Protein AF-A0AAU7D117-F1 (afdb_monomer)

Mean predicted aligned error: 8.56 Å

InterPro domains:
  IPR012495 TadE-like domain [PF07811] (12-53)

Solvent-accessible surface area (backbone atoms only — not comparable to full-atom values): 9368 Å² total; per-residue (Å²): 139,89,79,87,88,93,85,89,71,72,84,60,52,62,57,55,51,49,65,56,46,52,61,56,52,52,51,52,51,53,53,50,52,44,52,51,50,54,53,50,52,56,51,29,43,49,51,12,24,47,54,24,34,63,50,51,47,43,29,59,87,39,98,85,35,93,50,52,49,48,54,70,58,35,40,52,50,25,39,66,47,36,80,50,87,71,31,85,74,40,50,64,40,39,14,25,69,65,72,32,56,54,88,92,71,53,31,19,33,42,82,46,89,88,61,77,38,56,80,44,93,62,52,81,60,32,29,27,27,26,20,38,39,36,40,72,64,76,60,92,66,86,68,70,90,77,80,67,94,73,55,65,48,76,42,68,33,74,43,78,22,74,116

pLDDT: mean 85.32, std 10.42, range [43.59, 95.5]

Foldseek 3Di:
DDDDDPDDDPPCPVVVVCVVVVVVVVVVVLVVQLVVLLVLQQVQLQVLQVVLQVQQQCACVHPPDVGGDAQVVSVVSSLVSSPDPPSVVKDKKKFHCNVNAPPVQCEGDIPDPPDGFDGDPPPPQKYKIKMKIKDFDDGPDDDDPPPDPGRIDIDMDIDIHGD

Radius of gyration: 26.87 Å; Cα contacts (8 Å, |Δi|>4): 255; chains: 1; bounding box: 66×28×96 Å

Nearest PDB structures (foldseek):
  8vz8-assembly1_D  TM=5.134E-01  e=5.3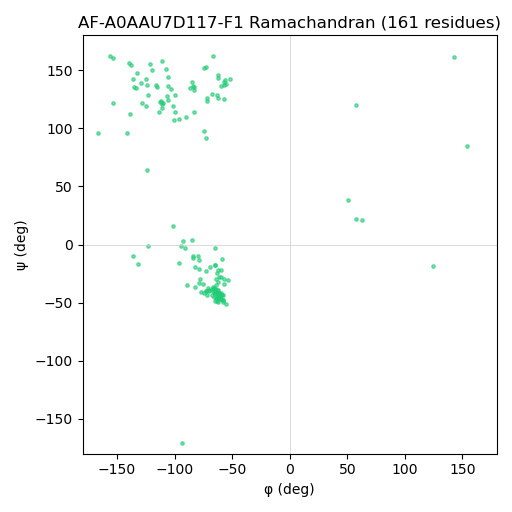44E+00  Mus musculus
  5vly-assembly1_A  TM=3.942E-01  e=7.364E+00  Qubevirus durum
  5vly-assembly1_C  TM=4.269E-01  e=9.518E+00  Qubevirus durum
  6yfj-assembly1_AA  TM=3.643E-01  e=8.927E+00  Leviviridae sp.

Secondary structure (DSSP, 8-state):
---------TTTHHHHHHHHHHHHHHHHHHHHHHHHHHHHHHHHHHHHHHHHHHHHT--TTSTT-SSPPPHHHHHHHHHHHH-STTGGG-EEEEE-TTT---TTT-PPPBSSSSS-PPPPTTTTTEEEEEEEEEEE---SS-PPTTS-S--EEEEEEEEEEE-

Sequence (163 aa):
MGRSRFWRQDEGQSLIEVALFVPLFTLLIIYAVDFGFFFLAATTLTTAARNAASFAIQGVKSPSLAAEPAASLVQSLAIASIGLPNASSAKVQVCSNSVGTPSASNIAQCTSSTYTAGTDPESPIFQLNRVDIVYTVTPPIPLPAGVFPNLTFHRYVEMRAIQ

Structure (mmCIF, N/CA/C/O backbone):
data_AF-A0AAU7D117-F1
#
_entry.id   AF-A0AAU7D117-F1
#
loop_
_atom_site.group_PDB
_atom_site.id
_atom_site.type_symbol
_atom_site.label_atom_id
_atom_site.label_alt_id
_atom_site.label_comp_id
_atom_site.label_asym_id
_atom_site.label_entity_id
_atom_site.label_seq_id
_atom_site.pdbx_PDB_ins_code
_atom_site.Cartn_x
_atom_site.Cartn_y
_atom_site.Cartn_z
_atom_site.occupancy
_atom_site.B_iso_or_equiv
_atom_site.auth_seq_id
_atom_site.auth_comp_id
_atom_site.auth_asym_id
_atom_site.auth_atom_id
_atom_site.pdbx_PDB_model_num
ATOM 1 N N . MET A 1 1 ? -40.302 -17.270 69.652 1.00 44.34 1 MET A N 1
ATOM 2 C CA . MET A 1 1 ? -40.679 -17.519 68.241 1.00 44.34 1 MET A CA 1
ATOM 3 C C . MET A 1 1 ? -40.483 -16.230 67.448 1.00 44.34 1 MET A C 1
ATOM 5 O O . MET A 1 1 ? -41.389 -15.414 67.397 1.00 44.34 1 MET A O 1
ATOM 9 N N . GLY A 1 2 ? -39.283 -15.994 66.909 1.00 43.59 2 GLY A N 1
ATOM 10 C CA . GLY A 1 2 ? -38.990 -14.830 66.062 1.00 43.59 2 GLY A CA 1
ATOM 11 C C . GLY A 1 2 ? -39.004 -15.259 64.602 1.00 43.59 2 GLY A C 1
ATOM 12 O O . GLY A 1 2 ? -38.117 -15.994 64.177 1.00 43.59 2 GLY A O 1
ATOM 13 N N . ARG A 1 3 ? -40.045 -14.876 63.859 1.00 64.62 3 ARG A N 1
ATOM 14 C CA . ARG A 1 3 ? -40.247 -15.282 62.467 1.00 64.62 3 ARG A CA 1
ATOM 15 C C . ARG A 1 3 ? -39.938 -14.108 61.537 1.00 64.62 3 ARG A C 1
ATOM 17 O O . ARG A 1 3 ? -40.559 -13.059 61.643 1.00 64.62 3 ARG A O 1
ATOM 24 N N . SER A 1 4 ? -39.015 -14.375 60.612 1.00 68.88 4 SER A N 1
ATOM 25 C CA . SER A 1 4 ? -38.905 -13.837 59.249 1.00 68.88 4 SER A CA 1
ATOM 26 C C . SER A 1 4 ? -38.800 -12.322 59.036 1.00 68.88 4 SER A C 1
ATOM 28 O O . SER A 1 4 ? -39.779 -11.600 59.194 1.00 68.88 4 SER A O 1
ATOM 30 N N . ARG A 1 5 ? -37.686 -11.903 58.421 1.00 57.19 5 ARG A N 1
ATOM 31 C CA . ARG A 1 5 ? -37.696 -11.203 57.119 1.00 57.19 5 ARG A CA 1
ATOM 32 C C . ARG A 1 5 ? -36.280 -11.151 56.536 1.00 57.19 5 ARG A C 1
ATOM 34 O O . ARG A 1 5 ? -35.493 -10.280 56.869 1.00 57.19 5 ARG A O 1
ATOM 41 N N . PHE A 1 6 ? -35.986 -12.103 55.655 1.00 57.72 6 PHE A N 1
ATOM 42 C CA . PHE A 1 6 ? -34.805 -12.103 54.788 1.00 57.72 6 PHE A CA 1
ATOM 43 C C . PHE A 1 6 ? -35.298 -12.215 53.340 1.00 57.72 6 PHE A C 1
ATOM 45 O O . PHE A 1 6 ? -35.175 -13.251 52.707 1.00 57.72 6 PHE A O 1
ATOM 52 N N . TRP A 1 7 ? -36.032 -11.204 52.877 1.00 65.94 7 TRP A N 1
ATOM 53 C CA . TRP A 1 7 ? -36.618 -11.173 51.534 1.00 65.94 7 TRP A CA 1
ATOM 54 C C . TRP A 1 7 ? -36.509 -9.748 50.996 1.00 65.94 7 TRP A C 1
ATOM 56 O O . TRP A 1 7 ? -37.334 -8.907 51.352 1.00 65.94 7 TRP A O 1
ATOM 66 N N . ARG A 1 8 ? -35.448 -9.502 50.213 1.00 60.41 8 ARG A N 1
ATOM 67 C CA . ARG A 1 8 ? -35.286 -8.505 49.128 1.00 60.41 8 ARG A CA 1
ATOM 68 C C . ARG A 1 8 ? -33.811 -8.141 48.954 1.00 60.41 8 ARG A C 1
ATOM 70 O O . ARG A 1 8 ? -33.358 -7.150 49.518 1.00 60.41 8 ARG A O 1
ATOM 77 N N . GLN A 1 9 ? -33.074 -8.932 48.174 1.00 58.12 9 GLN A N 1
ATOM 78 C CA . GLN A 1 9 ? -31.761 -8.522 47.648 1.00 58.12 9 GLN A CA 1
ATOM 79 C C . GLN A 1 9 ? -31.540 -8.871 46.162 1.00 58.12 9 GLN A C 1
ATOM 81 O O . GLN A 1 9 ? -30.633 -8.309 45.560 1.00 58.12 9 GLN A O 1
ATOM 86 N N . ASP A 1 10 ? -32.404 -9.665 45.519 1.00 61.66 10 ASP A N 1
ATOM 87 C CA . ASP A 1 10 ? -32.156 -10.120 44.137 1.00 61.66 10 ASP A CA 1
ATOM 88 C C . ASP A 1 10 ? -32.549 -9.114 43.031 1.00 61.66 10 ASP A C 1
ATOM 90 O O . ASP A 1 10 ? -32.044 -9.194 41.914 1.00 61.66 10 ASP A O 1
ATOM 94 N N . GLU A 1 11 ? -33.405 -8.120 43.309 1.00 64.88 11 GLU A N 1
ATOM 95 C CA . GLU A 1 11 ? -33.929 -7.199 42.274 1.00 64.88 11 GLU A CA 1
ATOM 96 C C . GLU A 1 11 ? -32.884 -6.174 41.763 1.00 64.88 11 GLU A C 1
ATOM 98 O O . GLU A 1 11 ? -33.010 -5.671 40.649 1.00 64.88 11 GLU A O 1
ATOM 103 N N . GLY A 1 12 ? -31.837 -5.865 42.542 1.00 65.88 12 GLY A N 1
ATOM 104 C CA . GLY A 1 12 ? -30.802 -4.876 42.180 1.00 65.88 12 GLY A CA 1
ATOM 105 C C . GLY A 1 12 ? -29.535 -5.465 41.550 1.00 65.88 12 G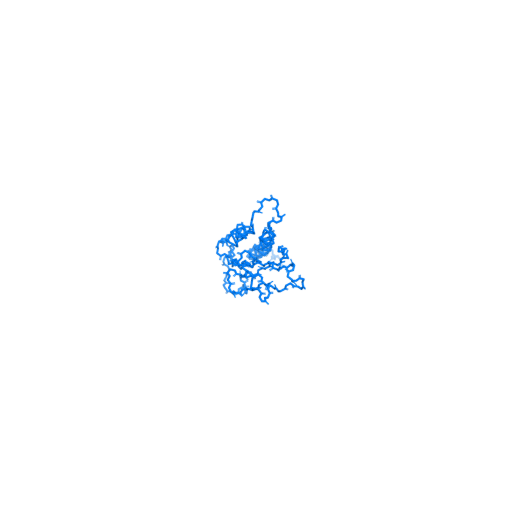LY A C 1
ATOM 106 O O . GLY A 1 12 ? -28.757 -4.741 40.926 1.00 65.88 12 GLY A O 1
ATOM 107 N N . GLN A 1 13 ? -29.331 -6.777 41.687 1.00 78.56 13 GLN A N 1
ATOM 108 C CA . GLN A 1 13 ? -28.128 -7.460 41.211 1.00 78.56 13 GLN A CA 1
ATOM 109 C C . GLN A 1 13 ? -28.076 -7.513 39.676 1.00 78.56 13 GLN A C 1
ATOM 111 O O . GLN A 1 13 ? -27.031 -7.252 39.086 1.00 78.56 13 GLN A O 1
ATOM 116 N N . SER A 1 14 ? -29.216 -7.749 39.021 1.00 82.31 14 SER A N 1
ATOM 117 C CA . SER A 1 14 ? -29.297 -7.777 37.552 1.00 82.31 14 SER A CA 1
ATOM 118 C C . SER A 1 14 ? -28.977 -6.414 36.920 1.00 82.31 14 SER A C 1
ATOM 120 O O . SER A 1 14 ? -28.329 -6.340 35.878 1.00 82.31 14 SER A O 1
ATOM 122 N N . LEU A 1 15 ? -29.363 -5.318 37.581 1.00 86.62 15 LEU A N 1
ATOM 123 C CA . LEU A 1 15 ? -29.132 -3.960 37.084 1.00 86.62 15 LEU A CA 1
ATOM 124 C C . LEU A 1 15 ? -27.645 -3.581 37.157 1.00 86.62 15 LEU A C 1
ATOM 126 O O . LEU A 1 15 ? -27.124 -2.947 36.240 1.00 86.62 15 LEU A O 1
ATOM 130 N N . ILE A 1 16 ? -26.946 -4.013 38.213 1.00 89.75 16 ILE A N 1
ATOM 131 C CA . ILE A 1 16 ? -25.515 -3.733 38.385 1.00 89.75 16 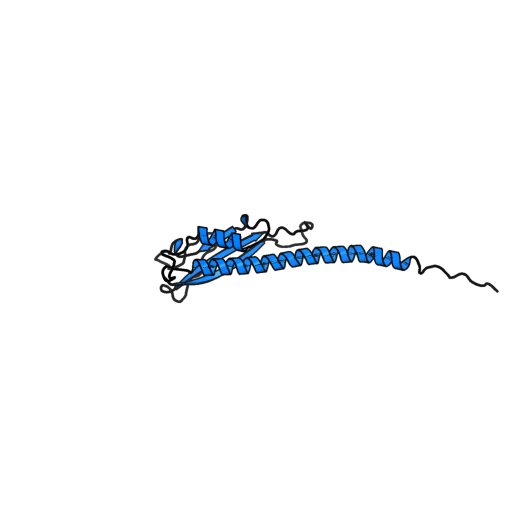ILE A CA 1
ATOM 132 C C . ILE A 1 16 ? -24.645 -4.589 37.461 1.00 89.75 16 ILE A C 1
ATOM 134 O O . ILE A 1 16 ? -23.636 -4.109 36.948 1.00 89.75 16 ILE A O 1
ATOM 138 N N . GLU A 1 17 ? -25.062 -5.827 37.194 1.00 89.25 17 GLU A N 1
ATOM 139 C CA . GLU A 1 17 ? -24.394 -6.716 36.245 1.00 89.25 17 GLU A CA 1
ATOM 140 C C . GLU A 1 17 ? -24.453 -6.136 34.825 1.00 89.25 17 GLU A C 1
ATOM 142 O O . GLU A 1 17 ? -23.417 -5.969 34.178 1.00 89.25 17 GLU A O 1
ATOM 147 N N . VAL A 1 18 ? -25.635 -5.705 34.371 1.00 91.94 18 VAL A N 1
ATOM 148 C CA . VAL A 1 18 ? -25.786 -5.043 33.063 1.00 91.94 18 VAL A CA 1
ATOM 149 C C . VAL A 1 18 ? -25.008 -3.723 33.015 1.00 91.94 18 VAL A C 1
ATOM 151 O O . VAL A 1 18 ? -24.338 -3.448 32.019 1.00 91.94 18 VAL A O 1
ATOM 154 N N . ALA A 1 19 ? -25.026 -2.929 34.091 1.00 91.25 19 ALA A N 1
ATOM 155 C CA . ALA A 1 19 ? -24.297 -1.661 34.152 1.00 91.25 19 ALA A CA 1
ATOM 156 C C . ALA A 1 19 ? -22.771 -1.824 34.012 1.00 91.25 19 ALA A C 1
ATOM 158 O O . ALA A 1 19 ? -22.113 -0.914 33.511 1.00 91.25 19 ALA A O 1
ATOM 159 N N . LEU A 1 20 ? -22.209 -2.972 34.411 1.00 91.69 20 LEU A N 1
ATOM 160 C CA . LEU A 1 20 ? -20.785 -3.283 34.247 1.00 91.69 20 LEU A CA 1
ATOM 161 C C . LEU A 1 20 ? -20.472 -3.966 32.908 1.00 91.69 20 LEU A C 1
ATOM 163 O O . LEU A 1 20 ? -19.427 -3.693 32.313 1.00 91.69 20 LEU A O 1
ATOM 167 N N . PHE A 1 21 ? -21.369 -4.811 32.395 1.00 95.50 21 PHE A N 1
ATOM 168 C CA . PHE A 1 21 ? -21.157 -5.494 31.116 1.00 95.50 21 PHE A CA 1
ATOM 169 C C . PHE A 1 21 ? -21.299 -4.570 29.907 1.00 95.50 21 PHE A C 1
ATOM 171 O O . PHE A 1 21 ? -20.506 -4.676 28.973 1.00 95.50 21 PHE A O 1
ATOM 178 N N . VAL A 1 22 ? -22.264 -3.648 29.909 1.00 94.81 22 VAL A N 1
ATOM 179 C CA . VAL A 1 22 ? -22.489 -2.721 28.786 1.00 94.81 22 VAL A CA 1
ATOM 180 C C . VAL A 1 22 ? -21.233 -1.914 28.414 1.00 94.81 22 VAL A C 1
ATOM 182 O O . VAL A 1 22 ? -20.866 -1.937 27.235 1.00 94.81 22 VAL A O 1
ATOM 185 N N . PRO A 1 23 ? -20.519 -1.238 29.339 1.00 91.50 23 PRO A N 1
ATOM 186 C CA . PRO A 1 23 ? -19.313 -0.495 28.974 1.00 91.50 23 PRO A CA 1
ATOM 187 C C . PRO A 1 23 ? -18.178 -1.415 28.502 1.00 91.50 23 PRO A C 1
ATOM 189 O O . PRO A 1 23 ? -17.487 -1.073 27.542 1.00 91.50 23 PRO A O 1
ATOM 192 N N . LEU A 1 24 ? -18.018 -2.601 29.104 1.00 92.69 24 LEU A N 1
ATOM 193 C CA . LEU A 1 24 ? -17.012 -3.586 28.691 1.00 92.69 24 LEU A CA 1
ATOM 194 C C . LEU A 1 24 ? -17.258 -4.077 27.253 1.00 92.69 24 LEU A C 1
ATOM 196 O O . LEU A 1 24 ? -16.347 -4.063 26.424 1.00 92.69 24 LEU A O 1
ATOM 200 N N . PHE A 1 25 ? -18.494 -4.472 26.942 1.00 94.94 25 PHE A N 1
ATOM 201 C CA . PHE A 1 25 ? -18.877 -4.912 25.600 1.00 94.94 25 PHE A CA 1
ATOM 202 C C . PHE A 1 25 ? -18.767 -3.783 24.577 1.00 94.94 25 PHE A C 1
ATOM 204 O O . PHE A 1 25 ? -18.306 -4.019 23.463 1.00 94.94 25 PHE A O 1
ATOM 211 N N . THR A 1 26 ? -19.131 -2.555 24.951 1.00 91.06 26 THR A N 1
ATOM 212 C CA . THR A 1 26 ? -19.010 -1.392 24.060 1.00 91.06 26 THR A CA 1
ATOM 213 C C . THR A 1 26 ? -17.553 -1.150 23.671 1.00 91.06 26 THR A C 1
ATOM 215 O O . THR A 1 26 ? -17.259 -0.975 22.489 1.00 91.06 26 THR A O 1
ATOM 218 N N . LEU A 1 27 ? -16.627 -1.210 24.634 1.00 89.56 27 LEU A N 1
ATOM 219 C CA . LEU A 1 27 ? -15.194 -1.113 24.349 1.00 89.56 27 LEU A CA 1
ATOM 220 C C . LEU A 1 27 ? -14.736 -2.232 23.411 1.00 89.56 27 LEU A C 1
ATOM 222 O O . LEU A 1 27 ? -14.074 -1.952 22.415 1.00 89.56 27 LEU A O 1
ATOM 226 N N . LEU A 1 28 ? -15.127 -3.480 23.678 1.00 90.38 28 LEU A N 1
ATOM 227 C CA . LEU A 1 28 ? -14.756 -4.621 22.837 1.00 90.38 28 LEU A CA 1
ATOM 228 C C . LEU A 1 28 ? -15.229 -4.431 21.387 1.00 90.38 28 LEU A C 1
ATOM 230 O O . LEU A 1 28 ? -14.453 -4.650 20.459 1.00 90.38 28 LEU A O 1
ATOM 234 N N . ILE A 1 29 ? -16.461 -3.958 21.185 1.00 92.50 29 ILE A N 1
ATOM 235 C CA . ILE A 1 29 ? -17.008 -3.685 19.849 1.00 92.50 29 ILE A CA 1
ATOM 236 C C . ILE A 1 29 ? -16.205 -2.591 19.134 1.00 92.50 29 ILE A C 1
ATOM 238 O O . ILE A 1 29 ? -15.862 -2.768 17.968 1.00 92.50 29 ILE A O 1
ATOM 242 N N . ILE A 1 30 ? -15.857 -1.496 19.819 1.00 89.69 30 ILE A N 1
ATOM 243 C CA . ILE A 1 30 ? -15.032 -0.415 19.250 1.00 89.69 30 ILE A CA 1
ATOM 244 C C . ILE A 1 30 ? -13.677 -0.963 18.779 1.00 89.69 30 ILE A C 1
ATOM 246 O O . ILE A 1 30 ? -13.290 -0.758 17.629 1.00 89.69 30 ILE A O 1
ATOM 250 N N . TYR A 1 31 ? -13.006 -1.748 19.625 1.00 86.75 31 TYR A N 1
ATOM 251 C CA . TYR A 1 31 ? -11.740 -2.395 19.274 1.00 86.75 31 TYR A CA 1
ATOM 252 C C . TYR A 1 31 ? -11.875 -3.378 18.106 1.00 86.75 31 TYR A C 1
ATOM 254 O O . TYR A 1 31 ? -10.992 -3.443 17.248 1.00 86.75 31 TYR A O 1
ATOM 262 N N . ALA A 1 32 ? -12.969 -4.139 18.052 1.00 90.44 32 ALA A N 1
ATOM 263 C CA . ALA A 1 32 ? -13.228 -5.077 16.965 1.00 90.44 32 ALA A CA 1
ATOM 264 C C . ALA A 1 32 ? -13.432 -4.356 15.622 1.00 90.44 32 ALA A C 1
ATOM 266 O O . ALA A 1 32 ? -12.941 -4.834 14.597 1.00 90.44 32 ALA A O 1
ATOM 267 N N . VAL A 1 33 ? -14.106 -3.200 15.620 1.00 91.69 33 VAL A N 1
ATOM 268 C CA . VAL A 1 33 ? -14.293 -2.370 14.419 1.00 91.69 33 VAL A CA 1
ATOM 269 C C . VAL A 1 33 ? -12.956 -1.834 13.914 1.00 91.69 33 VAL A C 1
ATOM 271 O O . VAL A 1 33 ? -12.655 -1.990 12.728 1.00 91.69 33 VAL A O 1
ATOM 274 N N . ASP A 1 34 ? -12.128 -1.268 14.795 1.00 88.06 34 ASP A N 1
ATOM 275 C CA . ASP A 1 34 ? -10.808 -0.761 14.406 1.00 88.06 34 ASP A CA 1
ATOM 276 C C . ASP A 1 34 ? -9.921 -1.895 13.876 1.00 88.06 34 ASP A C 1
ATOM 278 O O . ASP A 1 34 ? -9.318 -1.766 12.809 1.00 88.06 34 ASP A O 1
ATOM 282 N N . PHE A 1 35 ? -9.898 -3.047 14.555 1.00 87.12 35 PHE A N 1
ATOM 283 C CA . PHE A 1 35 ? -9.163 -4.228 14.096 1.00 87.12 35 PHE A CA 1
ATOM 284 C C . PHE A 1 35 ? -9.629 -4.710 12.714 1.00 87.12 35 PHE A C 1
ATOM 286 O O . PHE A 1 35 ? -8.801 -4.998 11.844 1.00 87.12 35 PHE A O 1
ATOM 293 N N . GLY A 1 36 ? -10.943 -4.747 12.480 1.00 90.81 36 GLY A N 1
ATOM 294 C CA . GLY A 1 36 ? -11.513 -5.070 11.174 1.00 90.81 36 GLY A CA 1
ATOM 295 C C . GLY A 1 36 ? -11.063 -4.091 10.088 1.00 90.81 36 GLY A C 1
ATOM 296 O O . GLY A 1 36 ? -10.680 -4.515 8.996 1.00 90.81 36 GLY A O 1
ATOM 297 N N . PHE A 1 37 ? -11.027 -2.792 10.397 1.00 90.50 37 PHE A N 1
ATOM 298 C CA . PHE A 1 37 ? -10.540 -1.767 9.474 1.00 90.50 37 PHE A CA 1
ATOM 299 C C . PHE A 1 37 ? -9.046 -1.924 9.161 1.00 90.50 37 PHE A C 1
ATOM 301 O O . PHE A 1 37 ? -8.652 -1.826 7.999 1.00 90.50 37 PHE A O 1
ATOM 308 N N . PHE A 1 38 ? -8.212 -2.236 10.157 1.00 88.88 38 PHE A N 1
ATOM 309 C CA . PHE A 1 38 ? -6.788 -2.522 9.941 1.00 88.88 38 PHE A CA 1
ATOM 310 C C . PHE A 1 38 ? -6.568 -3.728 9.028 1.00 88.88 38 PHE A C 1
ATOM 312 O O . PHE A 1 38 ? -5.725 -3.682 8.128 1.00 88.88 38 PHE A O 1
ATOM 319 N N . PHE A 1 39 ? -7.330 -4.804 9.234 1.00 90.94 39 PHE A N 1
ATOM 320 C CA . PHE A 1 39 ? -7.258 -5.983 8.377 1.00 90.94 39 PHE A CA 1
ATOM 321 C C . PHE A 1 39 ? -7.685 -5.660 6.939 1.00 90.94 39 PHE A C 1
ATOM 323 O O . PHE A 1 39 ? -6.997 -6.030 5.981 1.00 90.94 39 PHE A O 1
ATOM 330 N N . LEU A 1 40 ? -8.778 -4.909 6.781 1.00 92.44 40 LEU A N 1
ATOM 331 C CA . LEU A 1 40 ? -9.230 -4.433 5.477 1.00 92.44 40 LEU A CA 1
ATOM 332 C C . LEU A 1 40 ? -8.134 -3.599 4.800 1.00 92.44 40 LEU A C 1
ATOM 334 O O . LEU A 1 40 ? -7.768 -3.898 3.668 1.00 92.44 40 LEU A O 1
ATOM 338 N N . ALA A 1 41 ? -7.521 -2.647 5.506 1.00 92.06 41 ALA A N 1
ATOM 339 C CA . ALA A 1 41 ? -6.440 -1.839 4.952 1.00 92.06 41 ALA A CA 1
ATOM 340 C C . ALA A 1 41 ? -5.234 -2.683 4.500 1.00 92.06 41 ALA A C 1
ATOM 342 O O . ALA A 1 41 ? -4.698 -2.484 3.411 1.00 92.06 41 ALA A O 1
ATOM 343 N N . ALA A 1 42 ? -4.819 -3.676 5.289 1.00 91.56 42 ALA A N 1
ATOM 344 C CA . ALA A 1 42 ? -3.706 -4.548 4.918 1.00 91.56 42 ALA A CA 1
ATOM 345 C C . ALA A 1 42 ? -3.990 -5.374 3.645 1.00 91.56 42 ALA A C 1
ATOM 347 O O . ALA A 1 42 ? -3.093 -5.568 2.812 1.00 91.56 42 ALA A O 1
ATOM 348 N N . THR A 1 43 ? -5.224 -5.861 3.488 1.00 94.06 43 THR A N 1
ATOM 349 C CA . THR A 1 43 ? -5.628 -6.679 2.332 1.00 94.06 43 THR A CA 1
ATOM 350 C C . THR A 1 43 ? -5.807 -5.847 1.063 1.00 94.06 43 THR A C 1
ATOM 352 O O . THR A 1 43 ? -5.323 -6.256 -0.002 1.00 94.06 43 THR A O 1
ATOM 355 N N . THR A 1 44 ? -6.412 -4.658 1.157 1.00 95.06 44 THR A N 1
ATOM 356 C CA . THR A 1 44 ? -6.581 -3.774 -0.004 1.00 95.06 44 THR A CA 1
ATOM 357 C C . THR A 1 44 ? -5.246 -3.232 -0.498 1.00 95.06 44 THR A C 1
ATOM 359 O O . THR A 1 44 ? -5.014 -3.249 -1.702 1.00 95.06 44 THR A O 1
ATOM 362 N N . LEU A 1 45 ? -4.312 -2.871 0.391 1.00 94.44 45 LEU A N 1
ATOM 363 C CA . LEU A 1 45 ? -2.963 -2.438 -0.004 1.00 94.44 45 LEU A CA 1
ATOM 364 C C . LEU A 1 45 ? -2.188 -3.531 -0.748 1.00 94.44 45 LEU A C 1
ATOM 366 O O . LEU A 1 45 ? -1.531 -3.256 -1.750 1.00 94.44 45 LEU A O 1
ATOM 370 N N . THR A 1 46 ? -2.284 -4.780 -0.287 1.00 94.81 46 THR A N 1
ATOM 371 C CA . THR A 1 46 ? -1.622 -5.919 -0.946 1.00 94.81 46 THR A CA 1
ATOM 372 C C . THR A 1 46 ? -2.215 -6.170 -2.335 1.00 94.81 46 THR A C 1
ATOM 374 O O . THR A 1 46 ? -1.481 -6.394 -3.299 1.00 94.81 46 THR A O 1
ATOM 377 N N . THR A 1 47 ? -3.541 -6.087 -2.458 1.00 95.38 47 THR A N 1
ATOM 378 C CA . THR A 1 47 ? -4.245 -6.245 -3.739 1.00 95.38 47 THR A CA 1
ATOM 379 C C . THR A 1 47 ? -3.928 -5.092 -4.693 1.00 95.38 47 THR A C 1
ATOM 381 O O . THR A 1 47 ? -3.620 -5.331 -5.858 1.00 95.38 47 THR A O 1
ATOM 384 N N . ALA A 1 48 ? -3.917 -3.853 -4.197 1.00 95.50 48 ALA A N 1
ATOM 385 C CA . ALA A 1 48 ? -3.567 -2.662 -4.964 1.00 95.50 48 ALA A CA 1
ATOM 386 C C . ALA A 1 48 ? -2.133 -2.737 -5.505 1.00 95.50 48 ALA A C 1
ATOM 388 O O . ALA A 1 48 ? -1.924 -2.525 -6.699 1.00 95.50 48 ALA A O 1
ATOM 389 N N . ALA A 1 49 ? -1.162 -3.112 -4.663 1.00 95.06 49 ALA A N 1
ATOM 390 C CA . ALA A 1 49 ? 0.227 -3.298 -5.082 1.00 95.06 49 ALA A CA 1
ATOM 391 C C . ALA A 1 49 ? 0.353 -4.395 -6.149 1.00 95.06 49 ALA A C 1
ATOM 393 O O . ALA A 1 49 ? 1.050 -4.210 -7.144 1.00 95.06 49 ALA A O 1
ATOM 394 N N . ARG A 1 50 ? -0.366 -5.514 -5.989 1.00 94.81 50 ARG A N 1
ATOM 395 C CA . ARG A 1 50 ? -0.357 -6.616 -6.961 1.00 94.81 50 ARG A CA 1
ATOM 396 C C . ARG A 1 50 ? -0.958 -6.213 -8.306 1.00 94.81 50 ARG A C 1
ATOM 398 O O . ARG A 1 50 ? -0.368 -6.521 -9.338 1.00 94.81 50 ARG A O 1
ATOM 405 N N . ASN A 1 51 ? -2.094 -5.520 -8.298 1.00 94.31 51 ASN A N 1
ATOM 406 C CA . ASN A 1 51 ? -2.748 -5.044 -9.516 1.00 94.31 51 ASN A CA 1
ATOM 407 C C . ASN A 1 51 ? -1.866 -4.022 -10.241 1.00 94.31 51 ASN A C 1
ATOM 409 O O . ASN A 1 51 ? -1.639 -4.152 -11.443 1.00 94.31 51 ASN A O 1
ATOM 413 N N . ALA A 1 52 ? -1.298 -3.066 -9.505 1.00 94.12 52 ALA A N 1
ATOM 414 C CA . ALA A 1 52 ? -0.371 -2.085 -10.053 1.00 94.12 52 ALA A CA 1
ATOM 415 C C . ALA A 1 52 ? 0.888 -2.742 -10.636 1.00 94.12 52 ALA A C 1
ATOM 417 O O . ALA A 1 52 ? 1.263 -2.422 -11.758 1.00 94.12 52 ALA A O 1
ATOM 418 N N . ALA A 1 53 ? 1.495 -3.706 -9.937 1.00 93.19 53 ALA A N 1
ATOM 419 C CA . ALA A 1 53 ? 2.647 -4.448 -10.448 1.00 93.19 53 ALA A CA 1
ATOM 420 C C . ALA A 1 53 ? 2.293 -5.257 -11.707 1.00 93.19 53 ALA A C 1
ATOM 422 O O . ALA A 1 53 ? 3.036 -5.220 -12.682 1.00 93.19 53 ALA A O 1
ATOM 423 N N . SER A 1 54 ? 1.127 -5.913 -11.735 1.00 92.06 54 SER A N 1
ATOM 424 C CA . SER A 1 54 ? 0.666 -6.657 -12.916 1.00 92.06 54 SER A CA 1
ATOM 425 C C . SER A 1 54 ? 0.417 -5.761 -14.129 1.00 92.06 54 SER A C 1
ATOM 427 O O . SER A 1 54 ? 0.574 -6.202 -15.262 1.00 92.06 54 SER A O 1
ATOM 429 N N . PHE A 1 55 ? 0.041 -4.502 -13.900 1.00 90.88 55 PHE A N 1
ATOM 430 C CA . PHE A 1 55 ? -0.076 -3.505 -14.952 1.00 90.88 55 PHE A CA 1
ATOM 431 C C . PHE A 1 55 ? 1.299 -2.974 -15.365 1.00 90.88 55 PHE A C 1
ATOM 433 O O . PHE A 1 55 ? 1.568 -2.857 -16.551 1.00 90.88 55 PHE A O 1
ATOM 440 N N . ALA A 1 56 ? 2.200 -2.741 -14.409 1.00 90.38 56 ALA A N 1
ATOM 441 C CA . ALA A 1 56 ? 3.553 -2.242 -14.652 1.00 90.38 56 ALA A CA 1
ATOM 442 C C . ALA A 1 56 ? 4.428 -3.176 -15.502 1.00 90.38 56 ALA A C 1
ATOM 444 O O . ALA A 1 56 ? 5.415 -2.715 -16.061 1.00 90.38 56 ALA A O 1
ATOM 445 N N . ILE A 1 57 ? 4.117 -4.475 -15.565 1.00 89.06 57 ILE A N 1
ATOM 446 C CA . ILE A 1 57 ? 4.828 -5.447 -16.414 1.00 89.06 57 ILE A CA 1
ATOM 447 C C . ILE A 1 57 ? 4.211 -5.605 -17.813 1.00 89.06 57 ILE A C 1
ATOM 449 O O . ILE A 1 57 ? 4.700 -6.409 -18.608 1.00 89.06 57 ILE A O 1
ATOM 453 N N . GLN A 1 58 ? 3.099 -4.921 -18.110 1.00 87.44 58 GLN A N 1
ATOM 454 C CA . GLN A 1 58 ? 2.457 -5.020 -19.420 1.00 87.44 58 GLN A CA 1
ATOM 455 C C . GLN A 1 58 ? 3.274 -4.250 -20.437 1.00 87.44 58 GLN A C 1
ATOM 457 O O . GLN A 1 58 ? 3.136 -3.042 -20.561 1.00 87.44 58 GLN A O 1
ATOM 462 N N . GLY A 1 59 ? 4.103 -4.966 -21.178 1.00 78.19 59 GLY A N 1
ATOM 463 C CA . GLY A 1 59 ? 4.988 -4.323 -22.125 1.00 78.19 59 GLY A CA 1
ATOM 464 C C . GLY A 1 59 ? 4.470 -4.218 -23.544 1.00 78.19 59 GLY A C 1
ATOM 465 O O . GLY A 1 59 ? 3.337 -4.602 -23.847 1.00 78.19 59 GLY A O 1
ATOM 466 N N . VAL A 1 60 ? 5.363 -3.805 -24.446 1.00 74.56 60 VAL A N 1
ATOM 467 C CA . VAL A 1 60 ? 5.137 -3.753 -25.910 1.00 74.56 60 VAL A CA 1
ATOM 468 C C . VAL A 1 60 ? 4.786 -5.108 -26.540 1.00 74.56 60 VAL A C 1
ATOM 470 O O . VAL A 1 60 ? 4.373 -5.187 -27.695 1.00 74.56 60 VAL A O 1
ATOM 473 N N . LYS A 1 61 ? 4.963 -6.204 -25.795 1.00 73.12 61 LYS A N 1
ATOM 474 C CA . LYS A 1 61 ? 4.521 -7.552 -26.182 1.00 73.12 61 LYS A CA 1
ATOM 475 C C . LYS A 1 61 ? 3.023 -7.781 -25.942 1.00 73.12 61 LYS A C 1
ATOM 477 O O . LYS A 1 61 ? 2.488 -8.791 -26.395 1.00 73.12 61 LYS A O 1
ATOM 482 N N . SER A 1 62 ? 2.344 -6.861 -25.258 1.00 78.38 62 SER A N 1
ATOM 483 C CA . SER A 1 62 ? 0.893 -6.876 -25.071 1.00 78.38 62 SER A CA 1
ATOM 484 C C . SER A 1 62 ? 0.210 -6.254 -26.298 1.00 78.38 62 SER A C 1
ATOM 486 O O . SER A 1 62 ? 0.603 -5.167 -26.717 1.00 78.38 62 SER A O 1
ATOM 488 N N . PRO A 1 63 ? -0.842 -6.872 -26.866 1.00 70.31 63 PRO A N 1
ATOM 489 C CA . PRO A 1 63 ? -1.398 -6.507 -28.178 1.00 70.31 63 PRO A CA 1
ATOM 490 C C . PRO A 1 63 ? -2.037 -5.106 -28.275 1.00 70.31 63 PRO A C 1
ATOM 492 O O . PRO A 1 63 ? -2.462 -4.714 -29.357 1.00 70.31 63 PRO A O 1
ATOM 495 N N . SER A 1 64 ? -2.110 -4.343 -27.181 1.00 75.25 64 SER A N 1
ATOM 496 C CA . SER A 1 64 ? -2.707 -3.002 -27.134 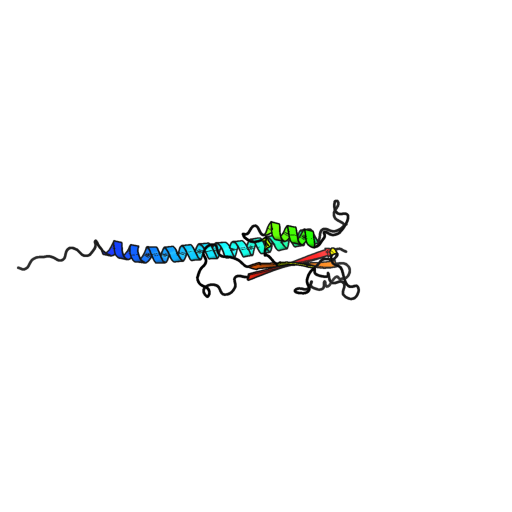1.00 75.25 64 SER A CA 1
ATOM 497 C C . SER A 1 64 ? -1.770 -1.897 -26.635 1.00 75.25 64 SER A C 1
ATOM 499 O O . SER A 1 64 ? -2.199 -0.745 -26.581 1.00 75.25 64 SER A O 1
ATOM 501 N N . LEU A 1 65 ? -0.523 -2.206 -26.253 1.00 75.56 65 LEU A N 1
ATOM 502 C CA . LEU A 1 65 ? 0.417 -1.214 -25.722 1.00 75.56 65 LEU A CA 1
ATOM 503 C C . LEU A 1 65 ? 1.588 -1.003 -26.687 1.00 75.56 65 LEU A C 1
ATOM 505 O O . LEU A 1 65 ? 2.312 -1.931 -27.025 1.00 75.56 65 LEU A O 1
ATOM 509 N N . ALA A 1 66 ? 1.784 0.248 -27.112 1.00 78.50 66 ALA A N 1
ATOM 510 C CA . ALA A 1 66 ? 2.909 0.655 -27.959 1.00 78.50 66 ALA A CA 1
ATOM 511 C C . ALA A 1 66 ? 4.192 0.962 -27.160 1.00 78.50 66 ALA A C 1
ATOM 513 O O . ALA A 1 66 ? 5.257 1.124 -27.749 1.00 78.50 66 ALA A O 1
ATOM 514 N N . ALA A 1 67 ? 4.088 1.064 -25.832 1.00 82.12 67 ALA A N 1
ATOM 515 C CA . ALA A 1 67 ? 5.182 1.340 -24.905 1.00 82.12 67 ALA A CA 1
ATOM 516 C C . ALA A 1 67 ? 4.862 0.758 -23.519 1.00 82.12 67 ALA A C 1
ATOM 518 O O . ALA A 1 67 ? 3.690 0.536 -23.203 1.00 82.12 67 ALA A O 1
ATOM 519 N N . GLU A 1 68 ? 5.891 0.563 -22.692 1.00 85.56 68 GLU A N 1
ATOM 520 C CA . GLU A 1 68 ? 5.717 0.233 -21.273 1.00 85.56 68 GLU A CA 1
ATOM 521 C C . GLU A 1 68 ? 4.867 1.306 -20.560 1.00 85.56 68 GLU A C 1
ATOM 523 O O . GLU A 1 68 ? 5.025 2.503 -20.833 1.00 85.56 68 GLU A O 1
ATOM 528 N N . PRO A 1 69 ? 3.976 0.922 -19.631 1.00 88.88 69 PRO A N 1
ATOM 529 C CA . PRO A 1 69 ? 3.137 1.860 -18.912 1.00 88.88 69 PRO A CA 1
ATOM 530 C C . PRO A 1 69 ? 3.980 2.813 -18.072 1.00 88.88 69 PRO A C 1
ATOM 532 O O . PRO A 1 69 ? 4.813 2.412 -17.258 1.00 88.88 69 PRO A O 1
ATOM 535 N N . ALA A 1 70 ? 3.707 4.106 -18.250 1.00 90.75 70 ALA A N 1
ATOM 536 C CA . ALA A 1 70 ? 4.369 5.160 -17.505 1.00 90.75 70 ALA A CA 1
ATOM 537 C C . ALA A 1 70 ? 4.187 4.959 -15.994 1.00 90.75 70 ALA A C 1
ATOM 539 O O . ALA A 1 70 ? 3.079 4.706 -15.510 1.00 90.75 70 ALA A O 1
ATOM 540 N N . ALA A 1 71 ? 5.259 5.160 -15.229 1.00 91.38 71 ALA A N 1
ATOM 541 C CA . ALA A 1 71 ? 5.242 4.990 -13.777 1.00 91.38 71 ALA A CA 1
ATOM 542 C C . ALA A 1 71 ? 4.181 5.856 -13.063 1.00 91.38 71 ALA A C 1
ATOM 544 O O . ALA A 1 71 ? 3.637 5.445 -12.039 1.00 91.38 71 ALA A O 1
ATOM 545 N N . SER A 1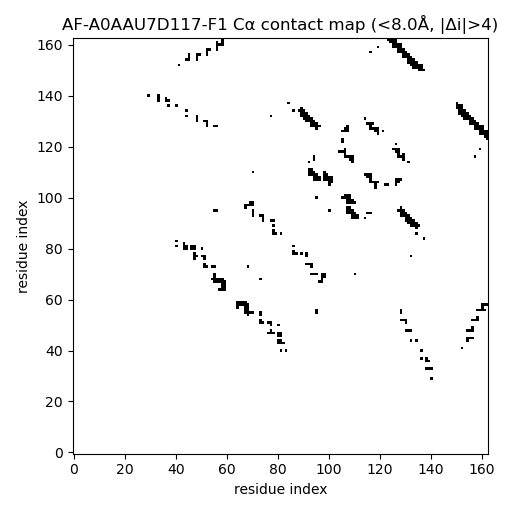 72 ? 3.832 7.024 -13.618 1.00 92.19 72 SER A N 1
ATOM 546 C CA . SER A 1 72 ? 2.754 7.887 -13.111 1.00 92.19 72 SER A CA 1
ATOM 547 C C . SER A 1 72 ? 1.363 7.256 -13.247 1.00 92.19 72 SER A C 1
ATOM 549 O O . SER A 1 72 ? 0.529 7.415 -12.356 1.00 92.19 72 SER A O 1
ATOM 551 N N . LEU A 1 73 ? 1.117 6.508 -14.327 1.00 92.81 73 LEU A N 1
ATOM 552 C CA . LEU A 1 73 ? -0.137 5.788 -14.551 1.00 92.81 73 LEU A CA 1
A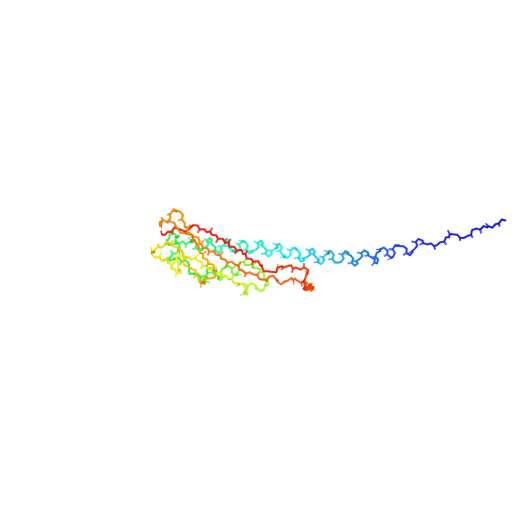TOM 553 C C . LEU A 1 73 ? -0.242 4.565 -13.631 1.00 92.81 73 LEU A C 1
ATOM 555 O O . LEU A 1 73 ? -1.298 4.302 -13.062 1.00 92.81 73 LEU A O 1
ATOM 559 N N . VAL A 1 74 ? 0.866 3.849 -13.428 1.00 93.44 74 VAL A N 1
ATOM 560 C CA . VAL A 1 74 ? 0.938 2.754 -12.446 1.00 93.44 74 VAL A CA 1
ATOM 561 C C . VAL A 1 74 ? 0.661 3.284 -11.035 1.00 93.44 74 VAL A C 1
ATOM 563 O O . VAL A 1 74 ? -0.101 2.679 -10.281 1.00 93.44 74 VAL A O 1
ATOM 566 N N . GLN A 1 75 ? 1.234 4.439 -10.685 1.00 94.19 75 GLN A N 1
ATOM 567 C CA . GLN A 1 75 ? 1.008 5.095 -9.400 1.00 94.19 75 GLN A CA 1
ATOM 568 C C . GLN A 1 75 ? -0.458 5.512 -9.209 1.00 94.19 75 GLN A C 1
ATO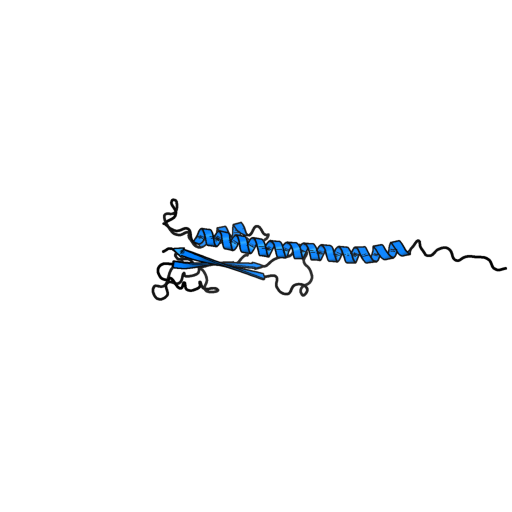M 570 O O . GLN A 1 75 ? -1.024 5.256 -8.145 1.00 94.19 75 GLN A O 1
ATOM 575 N N . SER A 1 76 ? -1.092 6.122 -10.214 1.00 94.12 76 SER A N 1
ATOM 576 C CA . SER A 1 76 ? -2.500 6.526 -10.106 1.00 94.12 76 SER A CA 1
ATOM 577 C C . SER A 1 76 ? -3.436 5.319 -10.000 1.00 94.12 76 SER A C 1
ATOM 579 O O . SER A 1 76 ? -4.358 5.340 -9.182 1.00 94.12 76 SER A O 1
ATOM 581 N N . LEU A 1 77 ? -3.156 4.237 -10.736 1.00 94.25 77 LEU A N 1
ATOM 582 C CA . LEU A 1 77 ? -3.878 2.969 -10.625 1.00 94.25 77 LEU A CA 1
ATOM 583 C C . LEU A 1 77 ? -3.726 2.350 -9.231 1.00 94.25 77 LEU A C 1
ATOM 585 O O . LEU A 1 77 ? -4.717 1.895 -8.654 1.00 94.25 77 LEU A O 1
ATOM 589 N N . ALA A 1 78 ? -2.510 2.345 -8.679 1.00 94.62 78 ALA A N 1
ATOM 590 C CA . ALA A 1 78 ? -2.252 1.848 -7.333 1.00 94.62 78 ALA A CA 1
ATOM 591 C C . ALA A 1 78 ? -3.095 2.609 -6.304 1.00 94.62 78 ALA A C 1
ATOM 593 O O . ALA A 1 78 ? -3.814 1.977 -5.537 1.00 94.62 78 ALA A O 1
ATOM 594 N N . ILE A 1 79 ? -3.080 3.948 -6.345 1.00 94.56 79 ILE A N 1
ATOM 595 C CA . ILE A 1 79 ? -3.855 4.811 -5.438 1.00 94.56 79 ILE A CA 1
ATOM 596 C C . ILE A 1 79 ? -5.362 4.573 -5.595 1.00 94.56 79 ILE A C 1
ATOM 598 O O . ILE A 1 79 ? -6.063 4.407 -4.595 1.00 94.56 79 ILE A O 1
ATOM 602 N N . ALA A 1 80 ? -5.863 4.504 -6.832 1.00 94.06 80 ALA A N 1
ATOM 603 C CA . ALA A 1 80 ? -7.275 4.241 -7.107 1.00 94.06 80 ALA A CA 1
ATOM 604 C C . ALA A 1 80 ? -7.726 2.859 -6.597 1.00 94.06 80 ALA A C 1
ATOM 606 O O . ALA A 1 80 ? -8.863 2.703 -6.155 1.00 94.06 80 ALA A O 1
ATOM 607 N N . SER A 1 81 ? -6.824 1.873 -6.603 1.00 93.06 81 SER A N 1
ATOM 608 C CA . SER A 1 81 ? -7.103 0.498 -6.169 1.00 93.06 81 SER A CA 1
ATOM 609 C C . SER A 1 81 ? -7.117 0.310 -4.648 1.00 93.06 81 SER A C 1
ATOM 611 O O . SER A 1 81 ? -7.576 -0.730 -4.182 1.00 93.06 81 SER A O 1
ATOM 613 N N . ILE A 1 82 ? -6.623 1.275 -3.859 1.00 93.69 82 ILE A N 1
ATOM 614 C CA . ILE A 1 82 ? -6.596 1.168 -2.387 1.00 93.69 82 ILE A CA 1
ATOM 615 C C . ILE A 1 82 ? -8.021 1.150 -1.815 1.00 93.69 82 ILE A C 1
ATOM 617 O O . ILE A 1 82 ? -8.288 0.411 -0.870 1.00 93.69 82 ILE A O 1
ATOM 621 N N . GLY A 1 83 ? -8.934 1.960 -2.366 1.00 89.06 83 GLY A N 1
ATOM 622 C CA . GLY A 1 83 ? -10.344 1.977 -1.952 1.00 89.06 83 GLY A CA 1
ATOM 623 C C . GLY A 1 83 ? -10.596 2.393 -0.493 1.00 89.06 83 GLY A C 1
ATOM 624 O O . GLY A 1 83 ? -11.643 2.066 0.057 1.00 89.06 83 GLY A O 1
ATOM 625 N N . LEU A 1 84 ? -9.649 3.093 0.145 1.00 90.38 84 LEU A N 1
ATOM 626 C CA . LEU A 1 84 ? -9.740 3.559 1.535 1.00 90.38 84 LEU A CA 1
ATOM 627 C C . LEU A 1 84 ? -9.876 5.089 1.611 1.00 90.38 84 LEU A C 1
ATOM 629 O O . LEU A 1 84 ? -9.426 5.798 0.703 1.00 90.38 84 LEU A O 1
ATOM 633 N N . PRO A 1 85 ? -10.409 5.630 2.723 1.00 88.62 85 PRO A N 1
ATOM 634 C CA . PRO A 1 85 ? -10.310 7.054 3.031 1.00 88.62 85 PRO A CA 1
ATOM 635 C C . PRO A 1 85 ? -8.859 7.539 2.961 1.00 88.62 85 PRO A C 1
ATOM 637 O O . PRO A 1 85 ? -7.939 6.827 3.355 1.00 88.62 85 PRO A O 1
ATOM 640 N N . ASN A 1 86 ? -8.635 8.757 2.473 1.00 87.00 86 ASN A N 1
ATOM 641 C CA . ASN A 1 86 ? -7.293 9.337 2.341 1.00 87.00 86 ASN A CA 1
ATOM 642 C C . ASN A 1 86 ? -6.315 8.514 1.476 1.00 87.00 86 ASN A C 1
ATOM 644 O O . ASN A 1 86 ? -5.111 8.701 1.595 1.00 87.00 86 ASN A O 1
ATOM 648 N N . ALA A 1 87 ? -6.780 7.634 0.580 1.00 88.38 87 ALA A N 1
ATOM 649 C CA . ALA A 1 87 ? -5.892 6.871 -0.307 1.00 88.38 87 ALA A CA 1
ATOM 650 C C . ALA A 1 87 ? -4.928 7.759 -1.121 1.00 88.38 87 ALA A C 1
ATOM 652 O O . ALA A 1 87 ? -3.802 7.356 -1.396 1.00 88.38 87 ALA A O 1
ATOM 653 N N . SER A 1 88 ? -5.327 8.992 -1.452 1.00 89.25 88 SER A N 1
ATOM 654 C CA . SER A 1 88 ? -4.490 9.979 -2.147 1.00 89.25 88 SER A CA 1
ATOM 655 C C . SER A 1 88 ? -3.267 10.453 -1.352 1.00 89.25 88 SER A C 1
ATOM 657 O O . SER A 1 88 ? -2.341 10.999 -1.949 1.00 89.25 88 SER A O 1
ATOM 659 N N . SER A 1 89 ? -3.229 10.253 -0.030 1.00 89.44 89 SER A N 1
ATOM 660 C CA . SER A 1 89 ? -2.053 10.559 0.793 1.00 89.44 89 SER A CA 1
ATOM 661 C C . SER A 1 89 ? -1.018 9.427 0.801 1.00 89.44 89 SER A C 1
ATOM 663 O O . SER A 1 89 ? 0.103 9.638 1.275 1.00 89.44 89 SER A O 1
ATOM 665 N N . ALA A 1 90 ? -1.363 8.251 0.254 1.00 92.12 90 ALA A N 1
ATOM 666 C CA . ALA A 1 90 ? -0.452 7.121 0.147 1.00 92.12 90 ALA A CA 1
ATOM 667 C C . ALA A 1 90 ? 0.787 7.494 -0.676 1.00 92.12 90 ALA A C 1
ATOM 669 O O . ALA A 1 90 ? 0.701 8.122 -1.735 1.00 92.12 90 ALA A O 1
ATOM 670 N N . LYS A 1 91 ? 1.963 7.079 -0.205 1.00 93.38 91 LYS A N 1
ATOM 671 C CA . LYS A 1 91 ? 3.207 7.203 -0.965 1.00 93.38 91 LYS A CA 1
ATOM 672 C C . LYS A 1 91 ? 3.381 5.937 -1.781 1.00 93.38 91 LYS A C 1
ATOM 674 O O . LYS A 1 91 ? 3.629 4.874 -1.224 1.00 93.38 91 LYS A O 1
ATOM 679 N N . VAL A 1 92 ? 3.228 6.062 -3.094 1.00 93.62 92 VAL A N 1
ATOM 680 C CA . VAL A 1 92 ? 3.465 4.963 -4.028 1.00 93.62 92 VAL A CA 1
ATOM 681 C C . VAL A 1 92 ? 4.763 5.217 -4.771 1.00 93.62 92 VAL A C 1
ATOM 683 O O . VAL A 1 92 ? 4.931 6.286 -5.358 1.00 93.62 92 VAL A O 1
ATOM 686 N N . GLN A 1 93 ? 5.653 4.237 -4.774 1.00 94.06 93 GLN A N 1
ATOM 687 C CA . GLN A 1 93 ? 6.875 4.255 -5.562 1.00 94.06 93 GLN A CA 1
ATOM 688 C C . GLN A 1 93 ? 6.814 3.129 -6.589 1.00 94.06 93 GLN A C 1
ATOM 690 O O . GLN A 1 93 ? 6.391 2.020 -6.276 1.00 94.06 93 GLN A O 1
ATOM 695 N N . VAL A 1 94 ? 7.225 3.418 -7.820 1.00 93.88 94 VAL A N 1
ATOM 696 C CA . VAL A 1 94 ? 7.233 2.439 -8.908 1.00 93.88 94 VAL A CA 1
ATOM 697 C C . VAL A 1 94 ? 8.647 2.349 -9.445 1.00 93.88 94 VAL A C 1
ATOM 699 O O . VAL A 1 94 ? 9.249 3.371 -9.774 1.00 93.88 94 VAL A O 1
ATOM 702 N N . CYS A 1 95 ? 9.156 1.130 -9.536 1.00 92.56 95 CYS A N 1
ATOM 703 C CA . CYS A 1 95 ? 10.399 0.792 -10.196 1.00 92.56 95 CYS A CA 1
ATOM 704 C C . CYS A 1 95 ? 10.076 -0.017 -11.444 1.00 92.56 95 CYS A C 1
ATOM 706 O O . CYS A 1 95 ? 9.466 -1.082 -11.351 1.00 92.56 95 CYS A O 1
ATOM 708 N N . SER A 1 96 ? 10.422 0.521 -12.608 1.00 90.62 96 SER A N 1
ATOM 709 C CA . SER A 1 96 ? 10.112 -0.115 -13.889 1.00 90.62 96 SER A CA 1
ATOM 710 C C . SER A 1 96 ? 11.061 0.350 -14.981 1.00 90.62 96 SER A C 1
ATOM 712 O O . SER A 1 96 ? 11.669 1.419 -14.883 1.00 90.62 96 SER A O 1
ATOM 714 N N . ASN A 1 97 ? 11.106 -0.410 -16.069 1.00 86.50 97 ASN A N 1
ATOM 715 C CA . ASN A 1 97 ? 11.896 -0.080 -17.252 1.00 86.50 97 ASN A CA 1
ATOM 716 C C . ASN A 1 97 ? 11.479 1.259 -17.876 1.00 86.50 97 ASN A C 1
ATOM 718 O O . ASN A 1 97 ? 12.318 1.957 -18.438 1.00 86.50 97 ASN A O 1
ATOM 722 N N . SER A 1 98 ? 10.210 1.658 -17.711 1.00 86.69 98 SER A N 1
ATOM 723 C CA . SER A 1 98 ? 9.710 2.968 -18.147 1.00 86.69 98 SER A CA 1
ATOM 724 C C . SER A 1 98 ? 10.382 4.144 -17.427 1.00 86.69 98 SER A C 1
ATOM 726 O O . SER A 1 98 ? 10.371 5.249 -17.967 1.00 86.69 98 SER A O 1
ATOM 728 N N . VAL A 1 99 ? 10.922 3.947 -16.220 1.00 89.06 99 VAL A N 1
ATOM 729 C CA . VAL A 1 99 ? 11.665 4.990 -15.489 1.00 89.06 99 VAL A CA 1
ATOM 730 C C . VAL A 1 99 ? 13.112 5.051 -15.977 1.00 89.06 99 VAL A C 1
ATOM 732 O O . VAL A 1 99 ? 13.688 6.130 -16.079 1.00 89.06 99 VAL A O 1
ATOM 735 N N . GLY A 1 100 ? 13.683 3.893 -16.300 1.00 87.06 100 GLY A N 1
ATOM 736 C CA . GLY A 1 100 ? 15.038 3.744 -16.811 1.00 87.06 100 GLY A CA 1
ATOM 737 C C . GLY A 1 100 ? 15.708 2.495 -16.253 1.00 87.06 100 GLY A C 1
ATOM 738 O O . GLY A 1 100 ? 15.292 1.948 -15.235 1.00 87.06 100 GLY A O 1
ATOM 739 N N . THR A 1 101 ? 16.770 2.041 -16.912 1.00 85.00 101 THR A N 1
ATOM 740 C CA . THR A 1 101 ? 17.565 0.878 -16.492 1.00 85.00 101 THR A CA 1
ATOM 741 C C . THR A 1 101 ? 19.042 1.202 -16.711 1.00 85.00 101 THR A C 1
ATOM 743 O O . THR A 1 101 ? 19.454 1.353 -17.866 1.00 85.00 101 THR A O 1
ATOM 746 N N . PRO A 1 102 ? 19.872 1.344 -15.663 1.00 80.06 102 PRO A N 1
ATOM 747 C CA . PRO A 1 102 ? 21.287 1.632 -15.841 1.00 80.06 102 PRO A CA 1
ATOM 748 C C . PRO A 1 102 ? 21.976 0.426 -16.487 1.00 80.06 102 PRO A C 1
ATOM 750 O O . PRO A 1 102 ? 21.869 -0.695 -15.983 1.00 80.06 102 PRO A O 1
ATOM 753 N N . SER A 1 103 ? 22.736 0.656 -17.560 1.00 68.38 103 SER A N 1
ATOM 754 C CA . SER A 1 103 ? 23.394 -0.401 -18.349 1.00 68.38 103 SER A CA 1
ATOM 755 C C . SER A 1 103 ? 24.373 -1.268 -17.545 1.00 68.38 103 SER A C 1
ATOM 757 O O . SER A 1 103 ? 24.677 -2.382 -17.949 1.00 68.38 103 SER A O 1
ATOM 759 N N . ALA A 1 104 ? 24.875 -0.766 -16.411 1.00 70.12 104 ALA A N 1
ATOM 760 C CA . ALA A 1 104 ? 25.853 -1.463 -15.575 1.00 70.12 104 ALA A CA 1
ATOM 761 C C . ALA A 1 104 ? 25.242 -2.548 -14.671 1.00 70.12 104 ALA A C 1
ATOM 763 O O . ALA A 1 104 ? 25.965 -3.425 -14.206 1.00 70.12 104 ALA A O 1
ATOM 764 N N . SER A 1 105 ? 23.937 -2.483 -14.388 1.00 74.00 105 SER A N 1
ATOM 765 C CA . SER A 1 105 ? 23.289 -3.386 -13.423 1.00 74.00 105 SER A CA 1
ATOM 766 C C . SER A 1 105 ? 22.005 -4.020 -13.950 1.00 74.00 105 SER A C 1
ATOM 768 O O . SER A 1 105 ? 21.570 -5.014 -13.379 1.00 74.00 105 SER A O 1
ATOM 770 N N . ASN A 1 106 ? 21.408 -3.485 -15.028 1.00 82.81 106 ASN A N 1
ATOM 771 C CA . ASN A 1 106 ? 20.122 -3.949 -15.567 1.00 82.81 106 ASN A CA 1
ATOM 772 C C . ASN A 1 106 ? 19.034 -4.050 -14.478 1.00 82.81 106 ASN A C 1
ATOM 774 O O . ASN A 1 106 ? 18.241 -4.986 -14.451 1.00 82.81 106 ASN A O 1
ATOM 778 N N . ILE A 1 107 ? 19.034 -3.084 -13.553 1.00 87.44 107 ILE A N 1
ATOM 779 C CA . ILE A 1 107 ? 18.051 -2.956 -12.472 1.00 87.44 107 ILE A CA 1
ATOM 780 C C . ILE A 1 107 ? 17.084 -1.836 -12.853 1.00 87.44 107 ILE A C 1
ATOM 782 O O . ILE A 1 107 ? 17.522 -0.756 -13.258 1.00 87.44 107 ILE A O 1
ATOM 786 N N . ALA A 1 108 ? 15.783 -2.075 -12.702 1.00 89.00 108 ALA A N 1
ATOM 787 C CA . ALA A 1 108 ? 14.763 -1.065 -12.942 1.00 89.00 108 ALA A CA 1
ATOM 788 C C . ALA A 1 108 ? 14.929 0.124 -11.979 1.00 89.00 108 ALA A C 1
ATOM 790 O O . ALA A 1 108 ? 14.969 -0.041 -10.755 1.00 89.00 108 ALA A O 1
ATOM 791 N N . GLN A 1 109 ? 15.016 1.338 -12.521 1.00 90.69 109 GLN A N 1
ATOM 792 C CA . GLN A 1 109 ? 15.045 2.553 -11.714 1.00 90.69 109 GLN A CA 1
ATOM 793 C C . GLN A 1 109 ? 13.671 2.848 -11.129 1.00 90.69 109 GLN A C 1
ATOM 795 O O . GLN A 1 109 ? 12.636 2.497 -11.693 1.00 90.69 109 GLN A O 1
ATOM 800 N N . CYS A 1 110 ? 13.683 3.530 -9.990 1.00 92.00 110 CYS A N 1
ATOM 801 C CA . CYS A 1 110 ? 12.497 3.887 -9.237 1.00 92.00 110 CYS A CA 1
ATOM 802 C C . CYS A 1 110 ? 12.191 5.380 -9.353 1.00 92.00 110 CYS A C 1
ATOM 804 O O . CYS A 1 110 ? 13.097 6.202 -9.475 1.00 92.00 110 CYS A O 1
ATOM 806 N N . THR A 1 111 ? 10.914 5.746 -9.250 1.00 91.62 111 THR A N 1
ATOM 807 C CA . THR A 1 111 ? 10.476 7.155 -9.240 1.00 91.62 111 THR A CA 1
ATOM 808 C C . THR A 1 111 ? 10.968 7.955 -8.028 1.00 91.62 111 THR A C 1
ATOM 810 O O . THR A 1 111 ? 10.947 9.182 -8.056 1.00 91.62 111 THR A O 1
ATOM 813 N N . SER A 1 112 ? 11.407 7.277 -6.965 1.00 86.31 112 SER A N 1
ATOM 814 C CA . SER A 1 112 ? 12.033 7.854 -5.771 1.00 86.31 112 SER A CA 1
ATOM 815 C C . SER A 1 112 ? 13.199 6.965 -5.327 1.00 86.31 112 SER A C 1
ATOM 817 O O . SER A 1 112 ? 13.242 5.780 -5.647 1.00 86.31 112 SER A O 1
ATOM 819 N N . SER A 1 113 ? 14.156 7.535 -4.597 1.00 75.31 113 SER A N 1
ATOM 820 C CA . SER A 1 113 ? 15.357 6.852 -4.102 1.00 75.31 113 SER A CA 1
ATOM 821 C C . SER A 1 113 ? 15.151 6.101 -2.778 1.00 75.31 113 SER A C 1
ATOM 823 O O . SER A 1 113 ? 16.114 5.585 -2.218 1.00 75.31 113 SER A O 1
ATOM 825 N N . THR A 1 114 ? 13.923 6.059 -2.247 1.00 85.12 114 THR A N 1
ATOM 826 C CA . THR A 1 114 ? 13.631 5.468 -0.927 1.00 85.12 114 THR A CA 1
ATOM 827 C C . THR A 1 114 ? 13.731 3.946 -0.938 1.00 85.12 114 THR A C 1
ATOM 829 O O . THR A 1 114 ? 14.306 3.358 -0.026 1.00 85.12 114 THR A O 1
ATOM 832 N N . TYR A 1 115 ? 13.182 3.318 -1.975 1.00 86.00 115 TYR A N 1
ATOM 833 C CA . TYR A 1 115 ? 13.259 1.874 -2.188 1.00 86.00 115 TYR A CA 1
ATOM 834 C C . TYR A 1 115 ? 13.919 1.581 -3.534 1.00 86.00 115 TYR A C 1
ATOM 836 O O . TYR A 1 115 ? 13.905 2.417 -4.436 1.00 86.00 115 TYR A O 1
ATOM 844 N N . THR A 1 116 ? 14.511 0.403 -3.677 1.00 86.00 116 THR A N 1
ATOM 845 C CA . THR A 1 116 ? 15.175 -0.026 -4.911 1.00 86.00 116 THR A CA 1
ATOM 846 C C . THR A 1 116 ? 14.588 -1.351 -5.374 1.00 86.00 116 THR A C 1
ATOM 848 O O . THR A 1 116 ? 14.293 -2.211 -4.541 1.00 86.00 116 THR A O 1
ATOM 851 N N . ALA A 1 117 ? 14.443 -1.534 -6.687 1.00 86.00 117 ALA A N 1
ATOM 852 C CA . ALA A 1 117 ? 14.143 -2.847 -7.245 1.00 86.00 117 ALA A CA 1
ATOM 853 C C . ALA A 1 117 ? 15.282 -3.834 -6.946 1.00 86.00 117 ALA A C 1
ATOM 855 O O . ALA A 1 117 ? 16.457 -3.453 -6.938 1.00 86.00 117 ALA A O 1
ATOM 856 N N . GLY A 1 118 ? 14.928 -5.093 -6.689 1.00 85.81 118 GLY A N 1
ATOM 857 C CA . GLY A 1 118 ? 15.898 -6.181 -6.614 1.00 85.81 118 GLY A CA 1
ATOM 858 C C . GLY A 1 118 ? 16.566 -6.477 -7.962 1.00 85.81 118 GLY A C 1
ATOM 859 O O . GLY A 1 118 ? 16.070 -6.109 -9.028 1.00 85.81 118 GLY A O 1
ATOM 860 N N . THR A 1 119 ? 17.696 -7.179 -7.912 1.00 85.94 119 THR A N 1
ATOM 861 C CA . THR A 1 119 ? 18.358 -7.719 -9.107 1.00 85.94 119 THR A CA 1
ATOM 862 C C . THR A 1 119 ? 17.728 -9.057 -9.492 1.00 85.94 119 THR A C 1
ATOM 864 O O . THR A 1 119 ? 17.508 -9.901 -8.622 1.00 85.94 119 THR A O 1
ATOM 867 N N . ASP A 1 120 ? 17.478 -9.274 -10.786 1.00 85.56 120 ASP A N 1
ATOM 868 C CA . ASP A 1 120 ? 17.009 -10.567 -11.298 1.00 85.56 120 ASP A CA 1
ATOM 869 C C . ASP A 1 120 ? 18.193 -11.507 -11.614 1.00 85.56 120 ASP A C 1
ATOM 871 O O . ASP A 1 120 ? 19.164 -11.063 -12.237 1.00 85.56 120 ASP A O 1
ATOM 875 N N . PRO A 1 121 ? 18.149 -12.795 -11.219 1.00 87.12 121 PRO A N 1
ATOM 876 C CA . PRO A 1 121 ? 19.207 -13.760 -11.534 1.00 87.12 121 PRO A CA 1
ATOM 877 C C . PRO A 1 121 ? 19.292 -14.140 -13.025 1.00 87.12 121 PRO A C 1
ATOM 879 O O . PRO A 1 121 ? 20.330 -14.638 -13.455 1.00 87.12 121 PRO A O 1
ATOM 882 N N . GLU A 1 122 ? 18.238 -13.917 -13.812 1.00 85.44 122 GLU A N 1
ATOM 883 C CA . GLU A 1 122 ? 18.153 -14.192 -15.256 1.00 85.44 122 GLU A CA 1
ATOM 884 C C . GLU A 1 122 ? 18.328 -12.905 -16.098 1.00 85.44 122 GLU A C 1
ATOM 886 O O . GLU A 1 122 ? 18.037 -12.871 -17.300 1.00 85.44 122 GLU A O 1
ATOM 891 N N . SER A 1 123 ? 18.838 -11.833 -15.483 1.00 82.50 123 SER A N 1
ATOM 892 C CA . SER A 1 123 ? 19.264 -10.611 -16.172 1.00 82.50 123 SER A CA 1
ATOM 893 C C . SER A 1 123 ? 20.307 -10.920 -17.265 1.00 82.50 123 SER A C 1
ATOM 895 O O . SER A 1 123 ? 21.208 -11.731 -17.033 1.00 82.50 123 SER A O 1
ATOM 897 N N . PRO A 1 124 ? 20.237 -10.297 -18.464 1.00 83.31 124 PRO A N 1
ATOM 898 C CA . PRO A 1 124 ? 19.408 -9.142 -18.838 1.00 83.31 124 PRO A CA 1
ATOM 899 C C . PRO A 1 124 ? 18.036 -9.482 -19.444 1.00 83.31 124 PRO A C 1
ATOM 901 O O . PRO A 1 124 ? 17.329 -8.568 -19.855 1.00 83.31 124 PRO A O 1
ATOM 904 N N . ILE A 1 125 ? 17.656 -10.760 -19.541 1.00 84.88 125 ILE A N 1
ATOM 905 C CA . ILE A 1 125 ? 16.424 -11.166 -20.245 1.00 84.88 125 ILE A CA 1
ATOM 906 C C . ILE A 1 125 ? 15.180 -10.732 -19.457 1.00 84.88 125 ILE A C 1
ATOM 908 O O . ILE A 1 125 ? 14.194 -10.279 -20.041 1.00 84.88 125 ILE A O 1
ATOM 912 N N . PHE A 1 126 ? 15.251 -10.847 -18.130 1.00 86.06 126 PHE A N 1
ATOM 913 C CA . PHE A 1 126 ? 14.213 -10.400 -17.210 1.00 86.06 126 PHE A CA 1
ATOM 914 C C . PHE A 1 126 ? 14.742 -9.337 -16.253 1.00 86.06 126 PHE A C 1
ATOM 916 O O . PHE A 1 126 ? 15.920 -9.319 -15.889 1.00 86.06 126 PHE A O 1
ATOM 923 N N . GLN A 1 127 ? 13.844 -8.450 -15.832 1.00 88.44 127 GLN A N 1
ATOM 924 C CA . GLN A 1 127 ? 14.101 -7.443 -14.805 1.00 88.44 127 GLN A CA 1
ATOM 925 C C . GLN A 1 127 ? 12.955 -7.436 -13.793 1.00 88.44 127 GLN A C 1
ATOM 927 O O . GLN A 1 127 ? 11.807 -7.712 -14.144 1.00 88.44 127 GLN A O 1
ATOM 932 N N . LEU A 1 128 ? 13.249 -7.141 -12.525 1.00 90.25 128 LEU A N 1
ATOM 933 C CA . LEU A 1 128 ? 12.214 -7.007 -11.499 1.00 90.25 128 LEU A CA 1
ATOM 934 C C . LEU A 1 128 ? 11.617 -5.602 -11.551 1.00 90.25 128 LEU A C 1
ATOM 936 O O . LEU A 1 128 ? 12.273 -4.624 -11.193 1.00 90.25 128 LEU A O 1
ATOM 940 N N . ASN A 1 129 ? 10.338 -5.521 -11.908 1.00 91.19 129 ASN A N 1
ATOM 941 C CA . ASN A 1 129 ? 9.534 -4.337 -11.647 1.00 91.19 129 ASN A CA 1
ATOM 942 C C . ASN A 1 129 ? 9.005 -4.418 -10.217 1.00 91.19 129 ASN A C 1
ATOM 944 O O . ASN A 1 129 ? 8.511 -5.462 -9.784 1.00 91.19 129 ASN A O 1
ATOM 948 N N . ARG A 1 130 ? 9.079 -3.306 -9.490 1.00 92.25 130 ARG A N 1
ATOM 949 C CA . ARG A 1 130 ? 8.665 -3.205 -8.089 1.00 92.25 130 ARG A CA 1
ATOM 950 C C . ARG A 1 130 ? 7.633 -2.104 -7.925 1.00 92.25 130 ARG A C 1
ATOM 952 O O . ARG A 1 130 ? 7.795 -1.019 -8.475 1.00 92.25 130 ARG A O 1
ATOM 959 N N . VAL A 1 131 ? 6.593 -2.358 -7.141 1.00 94.25 131 VAL A N 1
ATOM 960 C CA . VAL A 1 131 ? 5.649 -1.324 -6.706 1.00 94.25 131 VAL A CA 1
ATOM 961 C C . VAL A 1 131 ? 5.575 -1.342 -5.189 1.00 94.25 131 VAL A C 1
ATOM 963 O O . VAL A 1 131 ? 5.177 -2.349 -4.606 1.00 94.25 131 VAL A O 1
ATOM 966 N N . ASP A 1 132 ? 5.940 -0.227 -4.564 1.00 94.56 132 ASP A N 1
ATOM 967 C CA . ASP A 1 132 ? 5.861 -0.005 -3.122 1.00 94.56 132 ASP A CA 1
ATOM 968 C C . ASP A 1 132 ? 4.694 0.929 -2.809 1.00 94.56 132 ASP A C 1
ATOM 970 O O . ASP A 1 132 ? 4.509 1.955 -3.465 1.00 94.56 132 ASP A O 1
ATOM 974 N N . ILE A 1 133 ? 3.922 0.596 -1.779 1.00 94.75 133 ILE A N 1
ATOM 975 C CA . ILE A 1 133 ? 2.827 1.413 -1.265 1.00 94.75 133 ILE A CA 1
ATOM 976 C C . ILE A 1 133 ? 3.021 1.581 0.239 1.00 94.75 133 ILE A C 1
ATOM 978 O O . ILE A 1 133 ? 3.039 0.608 0.997 1.00 94.75 133 ILE A O 1
ATOM 982 N N . VAL A 1 134 ? 3.127 2.834 0.671 1.00 93.56 134 VAL A N 1
ATOM 983 C CA . VAL A 1 134 ? 3.108 3.235 2.077 1.00 93.56 134 VAL A CA 1
ATOM 984 C C . VAL A 1 134 ? 1.816 3.996 2.338 1.00 93.56 134 VAL A C 1
ATOM 986 O O . VAL A 1 134 ? 1.561 5.027 1.715 1.00 93.56 134 VAL A O 1
ATOM 989 N N . TYR A 1 135 ? 1.005 3.504 3.268 1.00 93.19 135 TYR A N 1
ATOM 990 C CA . TYR A 1 135 ? -0.262 4.125 3.639 1.00 93.19 135 TYR A CA 1
ATOM 991 C C . TYR A 1 135 ? -0.403 4.205 5.155 1.00 93.19 135 TYR A C 1
ATOM 993 O O . TYR A 1 135 ? -0.145 3.234 5.868 1.00 93.19 135 TYR A O 1
ATOM 1001 N N . THR A 1 136 ? -0.835 5.366 5.638 1.00 91.31 136 THR A N 1
ATOM 1002 C CA . THR A 1 136 ? -1.117 5.597 7.054 1.00 91.31 136 THR A CA 1
ATOM 1003 C C . THR A 1 136 ? -2.615 5.482 7.295 1.00 91.31 136 THR A C 1
ATOM 1005 O O . THR A 1 136 ? -3.402 6.289 6.803 1.00 91.31 136 THR A O 1
ATOM 1008 N N . VAL A 1 137 ? -2.997 4.466 8.063 1.00 88.00 137 VAL A N 1
ATOM 1009 C CA . VAL A 1 137 ? -4.376 4.188 8.457 1.00 88.00 137 VAL A CA 1
ATOM 1010 C C . VAL A 1 137 ? -4.846 5.230 9.467 1.00 88.00 137 VAL A C 1
ATOM 1012 O O . VAL A 1 137 ? -4.266 5.384 10.540 1.00 88.00 137 VAL A O 1
ATOM 1015 N N . THR A 1 138 ? -5.943 5.907 9.143 1.00 85.56 138 THR A N 1
ATOM 1016 C CA . THR A 1 138 ? -6.714 6.700 10.105 1.00 85.56 138 THR A CA 1
ATOM 1017 C C . THR A 1 138 ? -7.872 5.842 10.614 1.00 85.56 138 THR A C 1
ATOM 1019 O O . THR A 1 138 ? -8.779 5.572 9.820 1.00 85.56 138 THR A O 1
ATOM 1022 N N . PRO A 1 139 ? -7.845 5.364 11.873 1.00 82.31 139 PRO A N 1
ATOM 1023 C CA . PRO A 1 139 ? -8.912 4.518 12.390 1.00 82.31 139 PRO A CA 1
ATOM 1024 C C . PRO A 1 139 ? -10.246 5.284 12.390 1.00 82.31 139 PRO A C 1
ATOM 1026 O O . PRO A 1 139 ? -10.245 6.500 12.612 1.00 82.31 139 PRO A O 1
ATOM 1029 N N . PRO A 1 140 ? -11.381 4.604 12.149 1.00 84.44 140 PRO A N 1
ATOM 1030 C CA . PRO A 1 140 ? -12.702 5.224 12.210 1.00 84.44 140 PRO A CA 1
ATOM 1031 C C . PRO A 1 140 ? -12.982 5.873 13.567 1.00 84.44 140 PRO A C 1
ATOM 1033 O O . PRO A 1 140 ? -13.648 6.907 13.629 1.00 84.44 140 PRO A O 1
ATOM 1036 N N . ILE A 1 141 ? -12.462 5.277 14.645 1.00 85.25 141 ILE A N 1
ATOM 1037 C CA . ILE A 1 141 ? -12.600 5.785 16.004 1.00 85.25 141 ILE A CA 1
ATOM 1038 C C . ILE A 1 141 ? -11.206 6.203 16.499 1.00 85.25 141 ILE A C 1
ATOM 1040 O O . ILE A 1 141 ? -10.321 5.361 16.647 1.00 85.25 141 ILE A O 1
ATOM 1044 N N . PRO A 1 142 ? -10.962 7.505 16.745 1.00 74.12 142 PRO A N 1
ATOM 1045 C CA . PRO A 1 142 ? -9.664 7.974 17.214 1.00 74.12 142 PRO A CA 1
ATOM 1046 C C . PRO A 1 142 ? -9.462 7.572 18.680 1.00 74.12 142 PRO A C 1
ATOM 1048 O O . PRO A 1 142 ? -9.862 8.283 19.602 1.00 74.12 142 PRO A O 1
ATOM 1051 N N . LEU A 1 143 ? -8.848 6.410 18.901 1.00 71.38 143 LEU A N 1
ATOM 1052 C CA . LEU A 1 143 ? -8.403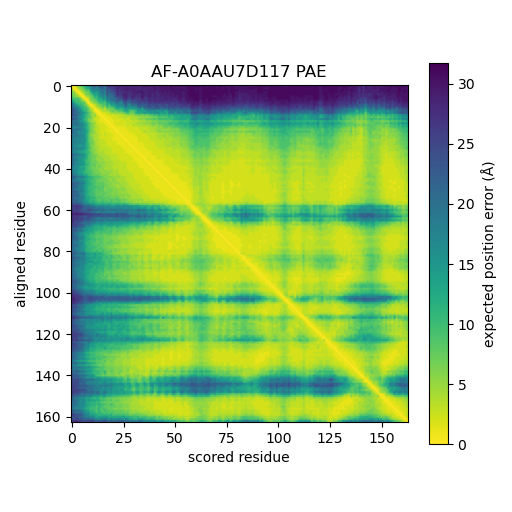 5.978 20.223 1.00 71.38 143 LEU A CA 1
ATOM 1053 C C . LEU A 1 143 ? -7.136 6.746 20.653 1.00 71.38 143 LEU A C 1
ATOM 1055 O O . LEU A 1 143 ? -6.357 7.190 19.805 1.00 71.38 143 LEU A O 1
ATOM 1059 N N . PRO A 1 144 ? -6.915 6.927 21.969 1.00 72.06 144 PRO A N 1
ATOM 1060 C CA . PRO A 1 144 ? -5.764 7.658 22.486 1.00 72.06 144 PRO A CA 1
ATOM 1061 C C . PRO A 1 144 ? -4.433 7.068 21.996 1.00 72.06 144 PRO A C 1
ATOM 1063 O O . PRO A 1 144 ? -4.242 5.850 21.927 1.00 72.06 144 PRO A O 1
ATOM 1066 N N . ALA A 1 145 ? -3.499 7.963 21.667 1.00 63.75 145 ALA A N 1
ATOM 1067 C CA . ALA A 1 145 ? -2.163 7.608 21.208 1.00 63.75 145 ALA A CA 1
ATOM 1068 C C . ALA A 1 145 ? -1.455 6.721 22.251 1.00 63.75 145 ALA A C 1
ATOM 1070 O O . ALA A 1 145 ? -1.353 7.095 23.417 1.00 63.75 145 ALA A O 1
ATOM 1071 N N . GLY A 1 146 ? -0.985 5.541 21.833 1.00 64.62 146 GLY A N 1
ATOM 1072 C CA . GLY A 1 146 ? -0.314 4.558 22.699 1.00 64.62 146 GLY A CA 1
ATOM 1073 C C . GLY A 1 146 ? -0.949 3.164 22.693 1.00 64.62 146 GLY A C 1
ATOM 1074 O O . GLY A 1 146 ? -0.282 2.196 23.039 1.00 64.62 146 GLY A O 1
ATOM 1075 N N . VAL A 1 147 ? -2.201 3.043 22.242 1.00 69.94 147 VAL A N 1
ATOM 1076 C CA . VAL A 1 147 ? -2.880 1.745 22.078 1.00 69.94 147 VAL A CA 1
ATOM 1077 C C . VAL A 1 147 ? -2.431 1.021 20.800 1.00 69.94 147 VAL A C 1
ATOM 1079 O O . VAL A 1 147 ? -2.324 -0.204 20.786 1.00 69.94 147 VAL A O 1
ATOM 1082 N N . PHE A 1 148 ? -2.107 1.768 19.737 1.00 67.25 148 PHE A N 1
ATOM 1083 C CA . PHE A 1 148 ? -1.614 1.215 18.473 1.00 67.25 148 PHE A CA 1
ATOM 1084 C C . PHE A 1 148 ? -0.139 1.588 18.237 1.00 67.25 148 PHE A C 1
ATOM 1086 O O . PHE A 1 148 ? 0.180 2.778 18.211 1.00 67.25 148 PHE A O 1
ATOM 1093 N N . PRO A 1 149 ? 0.768 0.608 18.039 1.00 67.06 149 PRO A N 1
ATOM 1094 C CA . PRO A 1 149 ? 2.207 0.862 17.931 1.00 67.06 149 PRO A CA 1
ATOM 1095 C C . PRO A 1 149 ? 2.640 1.416 16.564 1.00 67.06 149 PRO A C 1
ATOM 1097 O O . PRO A 1 149 ? 3.615 2.158 16.492 1.00 67.06 149 PRO A O 1
ATOM 1100 N N . ASN A 1 150 ? 1.942 1.078 15.473 1.00 74.44 150 ASN A N 1
ATOM 1101 C CA . ASN A 1 150 ? 2.225 1.626 14.146 1.00 74.44 150 ASN A CA 1
ATOM 1102 C C . ASN A 1 150 ? 0.964 1.620 13.269 1.00 74.44 150 ASN A C 1
ATOM 1104 O O . ASN A 1 150 ? 0.380 0.567 13.025 1.00 74.44 150 ASN A O 1
ATOM 1108 N N . LEU A 1 151 ? 0.563 2.798 12.788 1.00 85.12 151 LEU A N 1
ATOM 1109 C CA . LEU A 1 151 ? -0.575 2.982 11.877 1.00 85.12 151 LEU A CA 1
ATOM 1110 C C . LEU A 1 151 ? -0.155 2.998 10.400 1.00 85.12 151 LEU A C 1
ATOM 1112 O O . LEU A 1 151 ? -0.994 3.153 9.517 1.00 85.12 151 LEU A O 1
ATOM 1116 N N . THR A 1 152 ? 1.141 2.875 10.116 1.00 89.19 152 THR A N 1
ATOM 1117 C CA . THR A 1 152 ? 1.685 2.932 8.760 1.00 89.19 152 THR A CA 1
ATOM 1118 C C . THR A 1 152 ? 1.979 1.533 8.249 1.00 89.19 152 THR A C 1
ATOM 1120 O O . THR A 1 152 ? 2.813 0.810 8.794 1.00 89.19 152 THR A O 1
ATOM 1123 N N . PHE A 1 153 ? 1.313 1.170 7.159 1.00 90.12 153 PHE A N 1
ATOM 1124 C CA . PHE A 1 153 ? 1.534 -0.077 6.449 1.00 90.12 153 PHE A CA 1
ATOM 1125 C C . PHE A 1 153 ? 2.411 0.181 5.236 1.00 90.12 153 PHE A C 1
ATOM 1127 O O . PHE A 1 153 ? 2.106 1.036 4.408 1.00 90.12 153 PHE A O 1
ATOM 1134 N N . HIS A 1 154 ? 3.476 -0.604 5.126 1.00 92.94 154 HIS A N 1
ATOM 1135 C CA . HIS A 1 154 ? 4.300 -0.688 3.932 1.00 92.94 154 HIS A CA 1
ATOM 1136 C C . HIS A 1 154 ? 4.087 -2.058 3.288 1.00 92.94 154 HIS A C 1
ATOM 1138 O O . HIS A 1 154 ? 4.288 -3.094 3.930 1.00 92.94 154 HIS A O 1
ATOM 1144 N N . ARG A 1 155 ? 3.640 -2.070 2.033 1.00 93.00 155 ARG A N 1
ATOM 1145 C CA . ARG A 1 155 ? 3.467 -3.278 1.221 1.00 93.00 155 ARG A CA 1
ATOM 1146 C C . ARG A 1 155 ? 4.155 -3.060 -0.110 1.00 93.00 155 ARG A C 1
ATOM 1148 O O . ARG A 1 155 ? 4.029 -1.991 -0.694 1.00 93.00 155 ARG A O 1
ATOM 1155 N N . TYR A 1 156 ? 4.841 -4.084 -0.589 1.00 93.38 156 TYR A N 1
ATOM 1156 C CA . TYR A 1 156 ? 5.475 -4.046 -1.893 1.00 93.38 156 TYR A CA 1
ATOM 1157 C C . TYR A 1 156 ? 5.265 -5.360 -2.626 1.00 93.38 156 TYR A C 1
ATOM 1159 O O . TYR A 1 156 ? 5.047 -6.406 -2.007 1.00 93.38 156 TYR A O 1
ATOM 1167 N N . VAL A 1 157 ? 5.304 -5.282 -3.949 1.00 94.94 157 VAL A N 1
ATOM 1168 C CA . VAL A 1 157 ? 5.238 -6.439 -4.836 1.00 94.94 157 VAL A CA 1
ATOM 1169 C C . VAL A 1 157 ? 6.298 -6.272 -5.906 1.00 94.94 157 VAL A C 1
ATOM 1171 O O . VAL A 1 157 ? 6.439 -5.195 -6.483 1.00 94.94 157 VAL A O 1
ATOM 1174 N N . GLU A 1 158 ? 7.018 -7.355 -6.169 1.00 92.38 158 GLU A N 1
ATOM 1175 C CA . GLU A 1 158 ? 7.975 -7.456 -7.262 1.00 92.38 158 GLU A CA 1
ATOM 1176 C C . GLU A 1 158 ? 7.482 -8.501 -8.262 1.00 92.38 158 GLU A C 1
ATOM 1178 O O . GLU A 1 158 ? 7.005 -9.574 -7.878 1.00 92.38 158 GLU A O 1
ATOM 1183 N N . MET A 1 159 ? 7.560 -8.177 -9.548 1.00 91.81 159 MET A N 1
ATOM 1184 C CA . MET A 1 159 ? 7.208 -9.075 -10.643 1.00 91.81 159 MET A CA 1
ATOM 1185 C C . MET A 1 159 ? 8.268 -8.985 -11.733 1.00 91.81 159 MET A C 1
ATOM 1187 O O . MET A 1 159 ? 8.774 -7.904 -12.025 1.00 91.81 159 MET A O 1
ATOM 1191 N N . ARG A 1 160 ? 8.586 -10.126 -12.349 1.00 89.81 160 ARG A N 1
ATOM 1192 C CA . ARG A 1 160 ? 9.489 -10.157 -13.500 1.00 89.81 160 ARG A CA 1
ATOM 1193 C C . ARG A 1 160 ? 8.783 -9.567 -14.719 1.00 89.81 160 ARG A C 1
ATOM 1195 O O . ARG A 1 160 ? 7.696 -10.022 -15.077 1.00 89.81 160 ARG A O 1
ATOM 1202 N N . ALA A 1 161 ? 9.414 -8.583 -15.344 1.00 84.38 161 ALA A N 1
ATOM 1203 C CA . ALA A 1 161 ? 9.057 -8.042 -16.646 1.00 84.38 161 ALA A CA 1
ATOM 1204 C C . ALA A 1 161 ? 10.060 -8.532 -17.694 1.00 84.38 161 ALA A C 1
ATOM 1206 O O . ALA A 1 161 ? 11.250 -8.684 -17.404 1.00 84.38 161 ALA A O 1
ATOM 1207 N N . ILE A 1 162 ? 9.568 -8.783 -18.905 1.00 79.94 162 ILE A N 1
ATOM 1208 C CA . ILE A 1 162 ? 10.409 -9.088 -20.064 1.00 79.94 162 ILE A CA 1
ATOM 1209 C C . ILE A 1 162 ? 10.870 -7.774 -20.703 1.00 79.94 162 ILE A C 1
ATOM 1211 O O . ILE A 1 162 ? 10.081 -6.830 -20.771 1.00 79.94 162 ILE A O 1
ATOM 1215 N N . GLN A 1 163 ? 12.128 -7.709 -21.142 1.00 69.62 163 GLN A N 1
ATOM 1216 C CA . GLN A 1 163 ? 12.626 -6.593 -21.958 1.00 69.62 163 GLN A CA 1
ATOM 1217 C C . GLN A 1 163 ? 12.204 -6.703 -23.431 1.00 69.62 16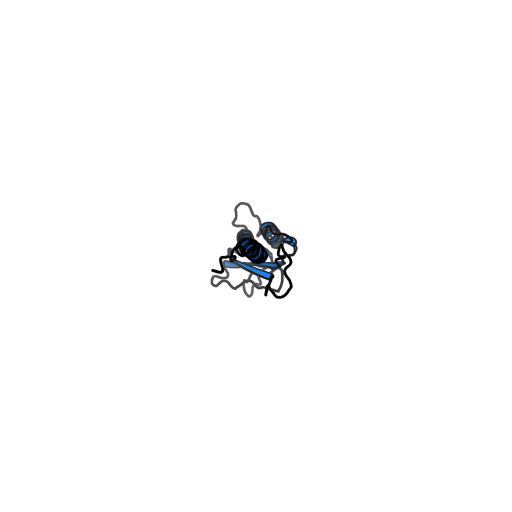3 GLN A C 1
ATOM 1219 O O . GLN A 1 163 ? 12.080 -7.836 -23.957 1.00 69.62 163 GLN A O 1
#

Organism: NCBI:txid3035702